Protein AF-A0A7V9TWC8-F1 (afdb_monomer_lite)

Secondary structure (DSSP, 8-state):
--------EEEEEEHHHHHT--SHHHHHHHHHHHHT-TT--EEEEEEEE-TTSSEEEEEE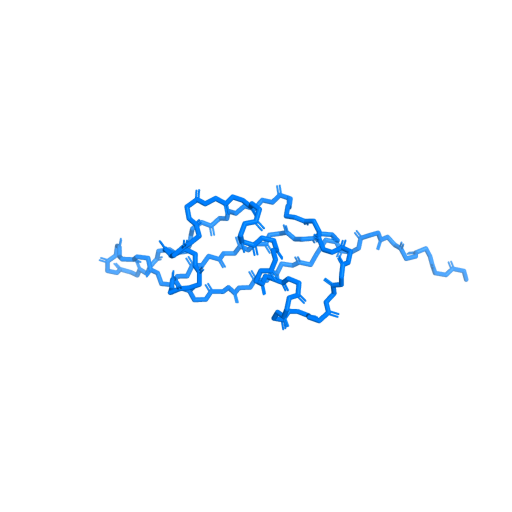EE-

Structure (mmCIF, N/CA/C/O backbone):
data_AF-A0A7V9TWC8-F1
#
_entry.id   AF-A0A7V9TWC8-F1
#
loop_
_atom_site.group_PDB
_atom_site.id
_atom_site.type_symbol
_atom_site.label_atom_id
_atom_site.label_alt_id
_atom_site.label_comp_id
_atom_site.label_asym_id
_atom_site.label_entity_id
_atom_site.label_seq_id
_atom_site.pdbx_PDB_ins_code
_atom_site.Cartn_x
_atom_site.Cartn_y
_atom_site.Cartn_z
_atom_site.occupancy
_atom_site.B_iso_or_equiv
_atom_site.auth_seq_id
_atom_site.auth_comp_id
_atom_site.auth_asym_id
_atom_site.auth_atom_id
_atom_site.pdbx_PDB_model_num
ATOM 1 N N . MET A 1 1 ? 34.613 -0.126 -1.756 1.00 44.12 1 MET A N 1
ATOM 2 C CA . MET A 1 1 ? 33.902 -1.403 -1.537 1.00 44.12 1 MET A CA 1
ATOM 3 C C . MET A 1 1 ? 32.646 -1.109 -0.715 1.00 44.12 1 MET A C 1
ATOM 5 O O . MET A 1 1 ? 32.651 -1.307 0.491 1.00 44.12 1 MET A O 1
ATOM 9 N N . ALA A 1 2 ? 31.615 -0.513 -1.321 1.00 45.12 2 ALA A N 1
ATOM 10 C CA . ALA A 1 2 ? 30.364 -0.236 -0.615 1.00 45.12 2 ALA A CA 1
ATOM 11 C C . ALA A 1 2 ? 29.526 -1.519 -0.637 1.00 45.12 2 ALA A C 1
ATOM 13 O O . ALA A 1 2 ? 29.084 -1.948 -1.699 1.00 45.12 2 ALA A O 1
ATOM 14 N N . HIS A 1 3 ? 29.397 -2.164 0.520 1.00 45.72 3 HIS A N 1
ATOM 15 C CA . HIS A 1 3 ? 28.488 -3.282 0.736 1.00 45.72 3 HIS A CA 1
ATOM 16 C C . HIS A 1 3 ? 27.076 -2.752 0.470 1.00 45.72 3 HIS A C 1
ATOM 18 O O . HIS A 1 3 ? 26.534 -2.005 1.283 1.00 45.72 3 HIS A O 1
ATOM 24 N N . GLN A 1 4 ? 26.517 -3.041 -0.708 1.00 45.34 4 GLN A N 1
ATOM 25 C CA . GLN A 1 4 ? 25.100 -2.817 -0.963 1.00 45.34 4 GLN A CA 1
ATOM 26 C C . GLN A 1 4 ? 24.344 -3.801 -0.075 1.00 45.34 4 GLN A C 1
ATOM 28 O O . GLN A 1 4 ? 24.060 -4.928 -0.467 1.00 45.34 4 GLN A O 1
ATOM 33 N N . SER A 1 5 ? 24.084 -3.390 1.165 1.00 53.09 5 SER A N 1
ATOM 34 C CA . SER A 1 5 ? 23.101 -4.044 2.013 1.00 53.09 5 SER A CA 1
ATOM 35 C C . SER A 1 5 ? 21.801 -4.129 1.209 1.00 53.09 5 SER A C 1
ATOM 37 O O . SER A 1 5 ? 21.461 -3.132 0.558 1.00 53.09 5 SER A O 1
ATOM 39 N N . PRO A 1 6 ? 21.073 -5.261 1.229 1.00 52.88 6 PRO A N 1
ATOM 40 C CA . PRO A 1 6 ? 19.755 -5.338 0.616 1.00 52.88 6 PRO A CA 1
ATOM 41 C C . PRO A 1 6 ? 18.915 -4.268 1.300 1.00 52.88 6 PRO A C 1
ATOM 43 O O . PRO A 1 6 ? 18.594 -4.368 2.485 1.00 52.88 6 PRO A O 1
ATOM 46 N N . THR A 1 7 ? 18.724 -3.148 0.611 1.00 59.19 7 THR A N 1
ATOM 47 C CA . THR A 1 7 ? 18.187 -1.949 1.235 1.00 59.19 7 THR A CA 1
ATOM 48 C C . THR A 1 7 ? 16.696 -2.168 1.222 1.00 59.19 7 THR A C 1
ATOM 50 O O . THR A 1 7 ? 16.039 -1.883 0.219 1.00 59.19 7 THR A O 1
ATOM 53 N N . ALA A 1 8 ? 16.198 -2.770 2.305 1.00 62.16 8 ALA A N 1
ATOM 54 C CA . ALA A 1 8 ? 14.776 -2.858 2.564 1.00 62.16 8 ALA A CA 1
ATOM 55 C C . ALA A 1 8 ? 14.195 -1.467 2.286 1.00 62.16 8 ALA A C 1
ATOM 57 O O . ALA A 1 8 ? 14.596 -0.478 2.901 1.00 62.16 8 ALA A O 1
ATOM 58 N N . SER A 1 9 ? 13.399 -1.377 1.230 1.00 72.75 9 SER A N 1
ATOM 59 C CA . SER A 1 9 ? 12.824 -0.134 0.746 1.00 72.75 9 SER A CA 1
ATOM 60 C C . SER A 1 9 ? 11.381 -0.136 1.216 1.00 72.75 9 SER A C 1
ATOM 62 O O . SER A 1 9 ? 10.671 -1.111 0.997 1.00 72.75 9 SER A O 1
ATOM 64 N N . THR A 1 10 ? 10.940 0.924 1.876 1.00 76.12 10 THR A N 1
ATOM 65 C CA . THR A 1 10 ? 9.545 1.029 2.302 1.00 76.12 10 THR A CA 1
ATOM 66 C C . THR A 1 10 ? 8.774 1.796 1.237 1.00 76.12 10 THR A C 1
ATOM 68 O O . THR A 1 10 ? 9.119 2.927 0.891 1.00 76.12 10 THR A O 1
ATOM 71 N N . LEU A 1 11 ? 7.753 1.160 0.670 1.00 77.75 11 LEU A N 1
ATOM 72 C CA . LEU A 1 11 ? 6.885 1.737 -0.343 1.00 77.75 11 LEU A CA 1
ATOM 73 C C . LEU A 1 11 ? 5.549 2.111 0.297 1.00 77.75 11 LEU A C 1
ATOM 75 O O . LEU A 1 11 ? 4.853 1.252 0.832 1.00 77.75 11 LEU A O 1
ATOM 79 N N . VAL A 1 12 ? 5.169 3.383 0.218 1.00 80.00 12 VAL A N 1
ATOM 80 C CA . VAL A 1 12 ? 3.832 3.822 0.631 1.00 80.00 12 VAL A CA 1
ATOM 81 C C . VAL A 1 12 ? 2.907 3.724 -0.573 1.00 80.00 12 VAL A C 1
ATOM 83 O O . VAL A 1 12 ? 3.116 4.403 -1.578 1.00 80.00 12 VAL A O 1
ATOM 86 N N . VAL A 1 13 ? 1.884 2.880 -0.476 1.00 79.62 13 VAL A N 1
ATOM 87 C CA . VAL A 1 13 ? 0.852 2.731 -1.506 1.00 79.62 13 VAL A CA 1
ATOM 88 C C . VAL A 1 13 ? -0.508 3.170 -0.981 1.00 79.62 13 VAL A C 1
ATOM 90 O O . VAL A 1 13 ? -0.838 2.980 0.191 1.00 79.62 13 VAL A O 1
ATOM 93 N N . GLY A 1 14 ? -1.316 3.756 -1.863 1.00 77.88 14 GLY A N 1
ATOM 94 C CA . GLY A 1 14 ? -2.695 4.120 -1.548 1.00 77.88 14 GLY A CA 1
ATOM 95 C C . GLY A 1 14 ? -3.547 2.891 -1.225 1.00 77.88 14 GLY A C 1
ATOM 96 O O . GLY A 1 14 ? -3.291 1.790 -1.723 1.00 77.88 14 GLY A O 1
ATOM 97 N N . ALA A 1 15 ? -4.582 3.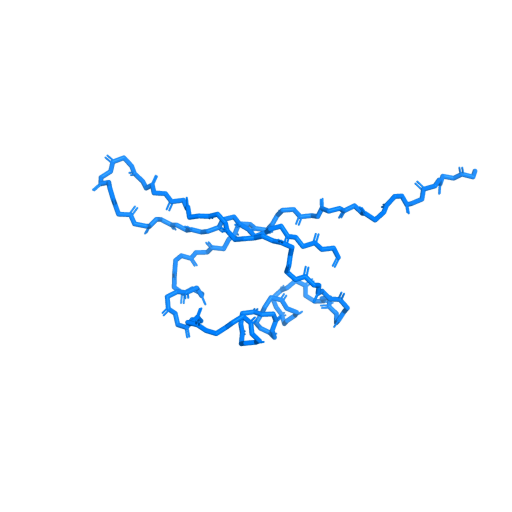081 -0.403 1.00 73.06 15 ALA A N 1
ATOM 98 C CA . ALA A 1 15 ? -5.458 1.992 0.035 1.00 73.06 15 ALA A CA 1
ATOM 99 C C . ALA A 1 15 ? -6.107 1.236 -1.141 1.00 73.06 15 ALA A C 1
ATOM 101 O O . ALA A 1 15 ? -6.251 0.019 -1.084 1.00 73.06 15 ALA A O 1
ATOM 102 N N . GLU A 1 16 ? -6.361 1.921 -2.258 1.00 71.56 16 GLU A N 1
ATOM 103 C CA . GLU A 1 16 ? -6.901 1.360 -3.504 1.00 71.56 16 GLU A CA 1
ATOM 104 C C . GLU A 1 16 ? -6.058 0.224 -4.121 1.00 71.56 16 GLU A C 1
ATOM 106 O O . GLU A 1 16 ? -6.588 -0.666 -4.799 1.00 71.56 16 GLU A O 1
ATOM 111 N N . VAL A 1 17 ? -4.740 0.239 -3.891 1.00 69.12 17 VAL A N 1
ATOM 112 C CA . VAL A 1 17 ? -3.806 -0.757 -4.434 1.00 69.12 17 VAL A CA 1
ATOM 113 C C . VAL A 1 17 ? -3.899 -2.061 -3.646 1.00 69.12 17 VAL A C 1
ATOM 115 O O . VAL A 1 17 ? -3.833 -3.135 -4.250 1.00 69.12 17 VAL A O 1
ATOM 118 N N . VAL A 1 18 ? -4.107 -1.954 -2.329 1.00 67.19 18 VAL A N 1
ATOM 119 C CA . VAL A 1 18 ? -4.093 -3.069 -1.371 1.00 67.19 18 VAL A CA 1
ATOM 120 C C . VAL A 1 18 ? -5.490 -3.607 -1.071 1.00 67.19 18 VAL A C 1
ATOM 122 O O . VAL A 1 18 ? -5.639 -4.811 -0.928 1.00 67.19 18 VAL A O 1
ATOM 125 N N . GLU A 1 19 ? -6.541 -2.780 -1.066 1.00 64.06 19 GLU A N 1
ATOM 126 C CA . GLU A 1 19 ? -7.930 -3.253 -0.899 1.00 64.06 19 GLU A CA 1
ATOM 127 C C . GLU A 1 19 ? -8.337 -4.255 -1.984 1.00 64.06 19 GLU A C 1
ATOM 129 O O . GLU A 1 19 ? -9.123 -5.166 -1.739 1.00 64.06 19 GLU A O 1
ATOM 134 N N . LYS A 1 20 ? -7.761 -4.123 -3.183 1.00 61.88 20 LYS A N 1
ATOM 135 C CA . LYS A 1 20 ? -7.946 -5.088 -4.274 1.00 61.88 20 LYS A CA 1
ATOM 136 C C . LYS A 1 20 ? -7.005 -6.294 -4.191 1.00 61.88 20 LYS A C 1
ATOM 138 O O . LYS A 1 20 ? -7.207 -7.247 -4.932 1.00 61.88 20 LYS A O 1
ATOM 143 N N . ALA A 1 21 ? -5.976 -6.241 -3.351 1.00 58.62 21 ALA A N 1
ATOM 144 C CA . ALA A 1 21 ? -4.975 -7.284 -3.190 1.00 58.62 21 ALA A CA 1
ATOM 145 C C . ALA A 1 21 ? -5.184 -7.981 -1.839 1.00 58.62 21 ALA A C 1
ATOM 147 O O . ALA A 1 21 ? -4.431 -7.789 -0.889 1.00 58.62 21 ALA A O 1
ATOM 148 N N . GLN A 1 22 ? -6.238 -8.795 -1.760 1.00 63.94 22 GLN A N 1
ATOM 149 C CA . GLN A 1 22 ? -6.439 -9.710 -0.630 1.00 63.94 22 GLN A CA 1
ATOM 150 C C . GLN A 1 22 ? -5.389 -10.841 -0.613 1.00 63.94 22 GLN A C 1
ATOM 152 O O . GLN A 1 22 ? -5.183 -11.464 0.424 1.00 63.94 22 GLN A O 1
ATOM 157 N N . ASP A 1 23 ? -4.689 -11.051 -1.736 1.00 68.88 23 ASP A N 1
ATOM 158 C CA . ASP A 1 23 ? -3.636 -12.049 -1.925 1.00 68.88 23 ASP A CA 1
ATOM 159 C C . ASP A 1 23 ? -2.247 -11.414 -2.078 1.00 68.88 23 ASP A C 1
ATOM 161 O O . ASP A 1 23 ? -2.020 -10.552 -2.937 1.00 68.88 23 ASP A O 1
ATOM 165 N N . THR A 1 24 ? -1.279 -11.920 -1.308 1.00 71.50 24 THR A N 1
ATOM 166 C CA . THR A 1 24 ? 0.127 -11.476 -1.318 1.00 71.50 24 THR A CA 1
ATOM 167 C C . THR A 1 24 ? 0.760 -11.561 -2.711 1.00 71.50 24 THR A C 1
ATOM 169 O O . THR A 1 24 ? 1.491 -10.658 -3.106 1.00 71.50 24 THR A O 1
ATOM 172 N N . ALA A 1 25 ? 0.428 -12.587 -3.502 1.00 78.06 25 ALA A N 1
ATOM 173 C CA . ALA A 1 25 ? 0.975 -12.761 -4.851 1.00 78.06 25 ALA A CA 1
ATOM 174 C C . ALA A 1 25 ? 0.512 -11.666 -5.832 1.00 78.06 25 ALA A C 1
ATOM 176 O O . ALA A 1 25 ? 1.298 -11.174 -6.645 1.00 78.06 25 ALA A O 1
ATOM 177 N N . GLN A 1 26 ? -0.755 -11.239 -5.746 1.00 79.25 26 GLN A N 1
ATOM 178 C CA . GLN A 1 26 ? -1.254 -10.130 -6.567 1.00 79.25 26 GLN A CA 1
ATOM 179 C C . GLN A 1 26 ? -0.660 -8.792 -6.129 1.00 79.25 26 GLN A C 1
ATOM 181 O O . GLN A 1 26 ? -0.381 -7.935 -6.974 1.00 79.25 26 GLN A O 1
ATOM 186 N N . LEU A 1 27 ? -0.455 -8.618 -4.822 1.00 79.88 27 LEU A N 1
ATOM 187 C CA . LEU A 1 27 ? 0.201 -7.440 -4.274 1.00 79.88 27 LEU A CA 1
ATOM 188 C C . LEU A 1 27 ? 1.637 -7.329 -4.800 1.00 79.88 27 LEU A C 1
ATOM 190 O O . LEU A 1 27 ? 2.000 -6.294 -5.351 1.00 79.88 27 LEU A O 1
ATOM 194 N N . GLU A 1 28 ? 2.420 -8.407 -4.724 1.00 81.88 28 GLU A N 1
ATOM 195 C CA . GLU A 1 28 ? 3.783 -8.458 -5.262 1.00 81.88 28 GLU A CA 1
ATOM 196 C C . GLU A 1 28 ? 3.824 -8.128 -6.752 1.00 81.88 28 GLU A C 1
ATOM 198 O O . GLU A 1 28 ? 4.611 -7.283 -7.165 1.00 81.88 28 GLU A O 1
ATOM 203 N N . GLN A 1 29 ? 2.952 -8.722 -7.570 1.00 83.38 29 GLN A N 1
ATOM 204 C CA . GLN A 1 29 ? 2.933 -8.447 -9.008 1.00 83.38 29 GLN A CA 1
ATOM 205 C C . GLN A 1 29 ? 2.629 -6.973 -9.317 1.00 83.38 29 GLN A C 1
ATOM 207 O O . GLN A 1 29 ? 3.262 -6.376 -10.192 1.00 83.38 29 GLN A O 1
ATOM 212 N N . ARG A 1 30 ? 1.697 -6.359 -8.580 1.00 80.50 30 ARG A N 1
ATOM 213 C CA . ARG A 1 30 ? 1.397 -4.927 -8.715 1.00 80.50 30 ARG A CA 1
ATOM 214 C C . ARG A 1 30 ? 2.551 -4.056 -8.256 1.00 80.50 30 ARG A C 1
ATOM 216 O O . ARG A 1 30 ? 2.873 -3.089 -8.936 1.00 80.50 30 ARG A O 1
ATOM 223 N N . LEU A 1 31 ? 3.189 -4.404 -7.144 1.00 80.06 31 LEU A N 1
ATOM 224 C CA . LEU A 1 31 ? 4.349 -3.677 -6.638 1.00 80.06 31 LEU A CA 1
ATOM 225 C C . LEU A 1 31 ? 5.535 -3.785 -7.589 1.00 80.06 31 LEU A C 1
ATOM 227 O O . LEU A 1 31 ? 6.209 -2.788 -7.810 1.00 80.06 31 LEU A O 1
ATOM 231 N N . ARG A 1 32 ? 5.753 -4.944 -8.216 1.00 84.06 32 ARG A N 1
ATOM 232 C CA . ARG A 1 32 ? 6.771 -5.127 -9.261 1.00 84.06 32 ARG A CA 1
ATOM 233 C C . ARG A 1 32 ? 6.513 -4.213 -10.453 1.00 84.06 32 ARG A C 1
ATOM 235 O O . ARG A 1 32 ? 7.433 -3.549 -10.919 1.00 84.06 32 ARG A O 1
ATOM 242 N N . ALA A 1 33 ? 5.261 -4.143 -10.909 1.00 82.12 33 ALA A N 1
ATOM 243 C CA . ALA A 1 33 ? 4.859 -3.257 -11.998 1.00 82.12 33 ALA A CA 1
ATOM 244 C C . ALA A 1 33 ? 4.972 -1.768 -11.620 1.00 82.12 33 ALA A C 1
ATOM 246 O O . ALA A 1 33 ? 5.406 -0.963 -12.436 1.00 82.12 33 ALA A O 1
ATOM 247 N N . PHE A 1 34 ? 4.616 -1.407 -10.385 1.00 78.06 34 PHE A N 1
ATOM 248 C CA . PHE A 1 34 ? 4.624 -0.026 -9.901 1.00 78.06 34 PHE A CA 1
ATOM 249 C C . PHE A 1 34 ? 6.036 0.487 -9.582 1.00 78.06 34 PHE A C 1
ATOM 251 O O . PHE A 1 34 ? 6.403 1.588 -9.977 1.00 78.06 34 PHE A O 1
ATOM 258 N N . ALA A 1 35 ? 6.847 -0.316 -8.890 1.00 76.38 35 ALA A N 1
ATOM 259 C CA . ALA A 1 35 ? 8.224 0.014 -8.526 1.00 76.38 35 ALA A CA 1
ATOM 260 C C . ALA A 1 35 ? 9.233 -0.279 -9.652 1.00 76.38 35 ALA A C 1
ATOM 262 O O . ALA A 1 35 ? 10.412 0.043 -9.513 1.00 76.38 35 ALA A O 1
ATOM 263 N N . GLY A 1 36 ? 8.802 -0.933 -10.739 1.00 77.75 36 GLY A N 1
ATOM 264 C CA . GLY A 1 36 ? 9.662 -1.339 -11.854 1.00 77.75 36 GLY A CA 1
ATOM 265 C C . GLY A 1 36 ? 10.738 -2.366 -11.476 1.00 77.75 36 GLY A C 1
ATOM 266 O O . GLY A 1 36 ? 11.731 -2.503 -12.187 1.00 77.75 36 GLY A O 1
ATOM 267 N N . ARG A 1 37 ? 10.580 -3.067 -10.346 1.00 75.75 37 ARG A N 1
ATOM 268 C CA . ARG A 1 37 ? 11.538 -4.062 -9.843 1.00 75.75 37 ARG A CA 1
ATOM 269 C C . ARG A 1 37 ? 10.952 -5.456 -9.987 1.00 75.75 37 ARG A C 1
ATOM 271 O O . ARG A 1 37 ? 10.001 -5.779 -9.291 1.00 75.75 37 ARG A O 1
ATOM 278 N N . SER A 1 38 ? 11.530 -6.288 -10.848 1.00 74.25 38 SER A N 1
ATOM 279 C CA . SER A 1 38 ? 11.047 -7.657 -11.098 1.00 74.25 38 SER A CA 1
ATOM 280 C C . SER A 1 38 ? 11.330 -8.632 -9.948 1.00 74.25 38 SER A C 1
ATOM 282 O O . SER A 1 38 ? 10.583 -9.594 -9.782 1.00 74.25 38 SER A O 1
ATOM 284 N N . ASP A 1 39 ? 12.373 -8.363 -9.155 1.00 77.19 39 ASP A N 1
ATOM 285 C CA . ASP A 1 39 ? 12.829 -9.198 -8.028 1.00 77.19 39 ASP A CA 1
ATOM 286 C C . ASP A 1 39 ? 12.284 -8.723 -6.668 1.00 77.19 39 ASP A C 1
ATOM 288 O O . ASP A 1 39 ? 12.850 -8.996 -5.619 1.00 77.19 39 ASP A O 1
ATOM 292 N N . LEU A 1 40 ? 11.182 -7.972 -6.677 1.00 80.56 40 LEU A N 1
ATOM 293 C CA . LEU A 1 40 ? 10.593 -7.418 -5.462 1.00 80.56 40 LEU A CA 1
ATOM 294 C C . LEU A 1 40 ? 9.924 -8.522 -4.635 1.00 80.56 40 LEU A C 1
ATOM 296 O O . LEU A 1 40 ? 9.027 -9.222 -5.133 1.00 80.56 40 LEU A O 1
ATOM 300 N N . GLN A 1 41 ? 10.334 -8.618 -3.369 1.00 81.94 41 GLN A N 1
ATOM 301 C CA . GLN A 1 41 ? 9.700 -9.452 -2.346 1.00 81.94 41 GLN A CA 1
ATOM 302 C C . GLN A 1 41 ? 9.046 -8.596 -1.272 1.00 81.94 41 GLN A C 1
ATOM 304 O O . GLN A 1 41 ? 9.693 -7.711 -0.714 1.00 81.94 41 GLN A O 1
ATOM 309 N N . VAL A 1 42 ? 7.788 -8.893 -0.944 1.00 81.81 42 VAL A N 1
ATOM 310 C CA . VAL A 1 42 ? 7.100 -8.239 0.175 1.00 81.81 42 VAL A CA 1
ATOM 311 C C . VAL A 1 42 ? 7.562 -8.870 1.486 1.00 81.81 42 VAL A C 1
ATOM 313 O O . VAL A 1 42 ? 7.349 -10.053 1.737 1.00 81.81 42 VAL A O 1
ATOM 316 N N . LEU A 1 43 ? 8.198 -8.065 2.331 1.00 83.38 43 LEU A N 1
ATOM 317 C CA . LEU A 1 43 ? 8.658 -8.452 3.663 1.00 83.38 43 LEU A CA 1
ATOM 318 C C . LE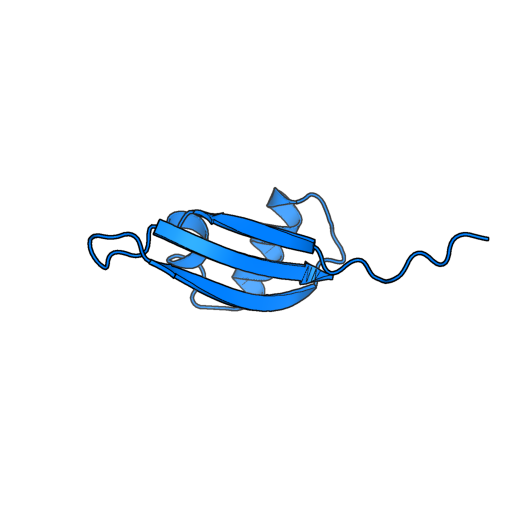U A 1 43 ? 7.600 -8.193 4.735 1.00 83.38 43 LEU A C 1
ATOM 320 O O . LEU A 1 43 ? 7.504 -8.938 5.708 1.00 83.38 43 LEU A O 1
ATOM 324 N N . GLY A 1 44 ? 6.809 -7.137 4.562 1.00 81.06 44 GLY A N 1
ATOM 325 C CA . GLY A 1 44 ? 5.794 -6.742 5.525 1.00 81.06 44 GLY A CA 1
ATOM 326 C C . GLY A 1 44 ? 4.815 -5.745 4.931 1.00 81.06 44 GLY A C 1
ATOM 327 O O . GLY A 1 44 ? 5.165 -4.959 4.056 1.00 81.06 44 GLY A O 1
ATOM 328 N N . VAL A 1 45 ? 3.577 -5.792 5.415 1.00 82.25 45 VAL A N 1
ATOM 329 C CA . VAL A 1 45 ? 2.524 -4.840 5.056 1.00 82.25 45 VAL A CA 1
ATOM 330 C C . VAL A 1 45 ? 1.996 -4.227 6.344 1.00 82.25 45 VAL A C 1
ATOM 332 O O . VAL A 1 45 ? 1.456 -4.923 7.205 1.00 82.25 45 VAL A O 1
ATOM 335 N N . ARG A 1 46 ? 2.141 -2.913 6.479 1.00 83.69 46 ARG A N 1
ATOM 336 C CA . ARG A 1 46 ? 1.626 -2.126 7.593 1.00 83.69 46 ARG A CA 1
ATOM 337 C C . ARG A 1 46 ? 0.522 -1.213 7.089 1.00 83.69 46 ARG A C 1
ATOM 339 O O . ARG A 1 46 ? 0.692 -0.450 6.149 1.00 83.69 46 ARG A O 1
ATOM 346 N N . LYS A 1 47 ? -0.633 -1.281 7.738 1.00 84.25 47 LYS A N 1
ATOM 347 C CA . LYS A 1 47 ? -1.772 -0.426 7.417 1.00 84.25 47 LYS A CA 1
ATOM 348 C C . LYS A 1 47 ? -1.532 0.988 7.944 1.00 84.25 47 LYS A C 1
ATOM 350 O O . LYS A 1 47 ? -1.254 1.155 9.129 1.00 84.25 47 LYS A O 1
ATOM 355 N N . LEU A 1 48 ? -1.697 1.985 7.083 1.00 84.81 48 LEU A N 1
ATOM 356 C CA . LEU A 1 48 ? -1.770 3.386 7.475 1.00 84.81 48 LEU A CA 1
ATOM 357 C C . LEU A 1 48 ? -3.239 3.771 7.629 1.00 84.81 48 LEU A C 1
ATOM 359 O O . LEU A 1 48 ? -4.034 3.702 6.688 1.00 84.81 48 LEU A O 1
ATOM 363 N N . THR A 1 49 ? -3.602 4.156 8.845 1.00 84.81 49 THR A N 1
ATOM 364 C CA . THR A 1 49 ? -4.915 4.713 9.170 1.00 84.81 49 THR A CA 1
ATOM 365 C C . THR A 1 49 ? -4.799 6.210 9.388 1.00 84.81 49 THR A C 1
ATOM 367 O O . THR A 1 49 ? -3.926 6.672 10.120 1.00 84.81 49 THR A O 1
ATOM 370 N N . GLY A 1 50 ? -5.691 6.955 8.743 1.00 83.00 50 GLY A N 1
ATOM 371 C CA . GLY A 1 50 ? -5.841 8.388 8.927 1.00 83.00 50 GLY A CA 1
ATOM 372 C C . GLY A 1 50 ? -6.465 8.746 10.280 1.00 83.0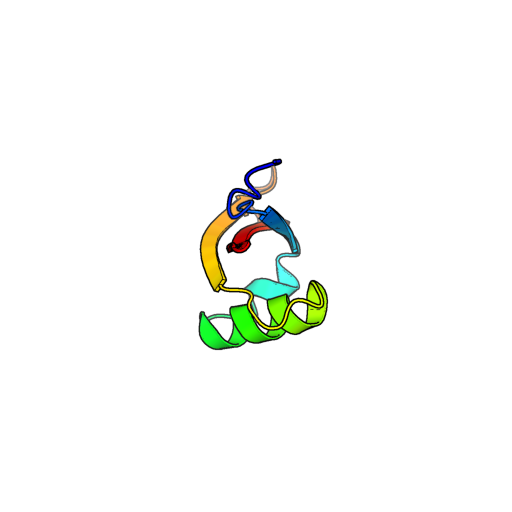0 50 GLY A C 1
ATOM 373 O O . GLY A 1 50 ? -6.941 7.866 11.006 1.00 83.00 50 GLY A O 1
ATOM 374 N N . PRO A 1 51 ? -6.493 10.045 10.619 1.00 81.19 51 PRO A N 1
ATOM 375 C CA . PRO A 1 51 ? -7.033 10.553 11.886 1.00 81.19 51 PRO A CA 1
ATOM 376 C C . PRO A 1 51 ? -8.526 10.237 12.092 1.00 81.19 51 PRO A C 1
ATOM 378 O O . PRO A 1 51 ? -9.011 10.182 13.215 1.00 81.19 51 PRO A O 1
ATOM 381 N N . ASP A 1 52 ? -9.244 9.986 11.006 1.00 83.88 52 ASP A N 1
ATOM 382 C CA . ASP A 1 52 ? -10.648 9.596 10.910 1.00 83.88 52 ASP A CA 1
ATOM 383 C C . ASP A 1 52 ? -10.873 8.070 11.027 1.00 83.88 52 ASP A C 1
ATOM 385 O O . ASP A 1 52 ? -11.988 7.580 10.849 1.00 83.88 52 ASP A O 1
ATOM 389 N N . GLY A 1 53 ? -9.820 7.299 11.331 1.00 80.06 53 GLY A N 1
ATOM 390 C CA . GLY 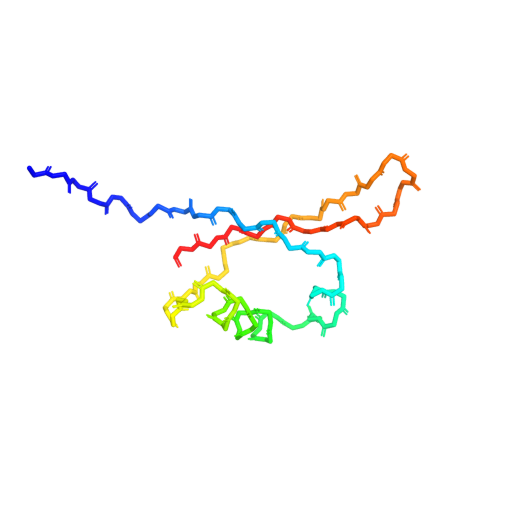A 1 53 ? -9.870 5.843 11.524 1.00 80.06 53 GLY A CA 1
ATOM 391 C C . GLY A 1 53 ? -9.984 5.038 10.225 1.00 80.06 53 GLY A C 1
ATOM 392 O O . GLY A 1 53 ? -9.984 3.805 10.250 1.00 80.06 53 GLY A O 1
ATOM 393 N N . LYS A 1 54 ? -10.057 5.717 9.077 1.00 82.31 54 LYS A N 1
ATOM 394 C CA . LYS A 1 54 ? -10.103 5.096 7.753 1.00 82.31 54 LYS A CA 1
ATOM 395 C C . LYS A 1 54 ? -8.708 4.731 7.271 1.00 82.31 54 LYS A C 1
ATOM 397 O O . LYS A 1 54 ? -7.731 5.407 7.580 1.00 82.31 54 LYS A O 1
ATOM 402 N N . THR A 1 55 ? -8.614 3.661 6.488 1.00 83.44 55 THR A N 1
ATOM 403 C CA . THR A 1 55 ? -7.373 3.308 5.797 1.00 83.44 55 THR A CA 1
ATOM 404 C C . THR A 1 55 ? -7.035 4.395 4.786 1.00 83.44 55 THR A C 1
ATOM 406 O O . THR A 1 55 ? -7.796 4.610 3.848 1.00 83.44 55 THR A O 1
ATOM 409 N N . THR A 1 56 ? -5.908 5.072 4.960 1.00 84.06 56 THR A N 1
ATOM 410 C CA . THR A 1 56 ? -5.409 6.058 3.991 1.00 84.06 56 THR A CA 1
ATOM 411 C C . THR A 1 56 ? -4.387 5.437 3.047 1.00 84.06 56 THR A C 1
ATOM 413 O O . THR A 1 56 ? -4.247 5.870 1.906 1.00 84.06 56 THR A O 1
ATOM 416 N N . GLY A 1 57 ? -3.718 4.373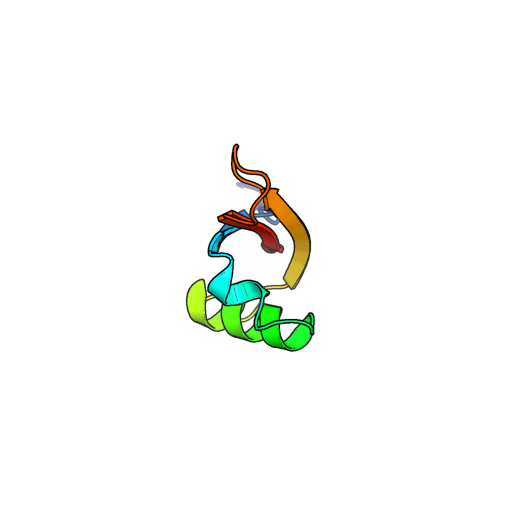 3.484 1.00 84.88 57 GLY A N 1
ATOM 417 C CA . GLY A 1 57 ? -2.744 3.663 2.674 1.00 84.88 57 GLY A CA 1
ATOM 418 C C . GLY A 1 57 ? -2.135 2.480 3.401 1.00 84.88 57 GLY A C 1
ATOM 419 O O . GLY A 1 57 ? -2.625 2.037 4.441 1.00 84.88 57 GLY A O 1
ATOM 420 N N . TYR A 1 58 ? -1.050 1.977 2.836 1.00 85.56 58 TYR A N 1
ATOM 421 C CA . TYR A 1 58 ? -0.258 0.902 3.401 1.00 85.56 58 TYR A CA 1
ATOM 422 C C . TYR A 1 58 ? 1.222 1.195 3.169 1.00 85.56 58 TYR A C 1
ATOM 424 O O . TYR A 1 58 ? 1.623 1.561 2.066 1.00 85.56 58 TYR A O 1
ATOM 432 N N . GLU A 1 59 ? 2.025 1.026 4.210 1.00 86.00 59 GLU A N 1
ATOM 433 C CA . GLU A 1 59 ? 3.472 0.889 4.101 1.00 86.00 59 GLU A CA 1
ATOM 434 C C . GLU A 1 59 ? 3.794 -0.561 3.779 1.00 86.00 59 GLU A C 1
ATOM 436 O O . GLU A 1 59 ? 3.317 -1.479 4.445 1.00 86.00 59 GLU A O 1
ATOM 441 N N . ILE A 1 60 ? 4.595 -0.770 2.745 1.00 84.94 60 ILE A N 1
ATOM 442 C CA . ILE A 1 60 ? 5.014 -2.094 2.323 1.00 84.94 60 ILE A CA 1
ATOM 443 C C . ILE A 1 60 ? 6.528 -2.122 2.324 1.00 84.94 60 ILE A C 1
ATOM 445 O O . ILE A 1 60 ? 7.172 -1.432 1.538 1.00 84.94 60 ILE A O 1
ATOM 449 N N . ASP A 1 61 ? 7.086 -2.937 3.205 1.00 84.56 61 ASP A N 1
ATOM 450 C CA . ASP A 1 61 ? 8.514 -3.192 3.235 1.00 84.56 61 ASP A CA 1
ATOM 451 C C . ASP A 1 61 ? 8.848 -4.211 2.155 1.00 84.56 61 ASP A C 1
ATOM 453 O O . ASP A 1 61 ? 8.275 -5.304 2.113 1.00 84.56 61 ASP A O 1
ATOM 457 N N . ILE A 1 62 ? 9.769 -3.843 1.272 1.00 84.94 62 ILE A N 1
ATOM 458 C CA . ILE A 1 62 ? 10.221 -4.679 0.165 1.00 84.94 62 ILE A CA 1
ATOM 459 C C . ILE A 1 62 ? 11.737 -4.849 0.199 1.00 84.94 62 ILE A C 1
ATOM 461 O O . ILE A 1 62 ? 12.442 -3.940 0.636 1.00 84.94 62 ILE A O 1
ATOM 465 N N . ARG A 1 63 ? 12.255 -5.977 -0.291 1.00 81.50 63 ARG A N 1
ATOM 466 C CA . ARG A 1 63 ? 13.684 -6.128 -0.624 1.00 81.50 63 ARG A CA 1
ATOM 467 C C . ARG A 1 63 ? 13.886 -6.364 -2.107 1.00 81.50 63 ARG A C 1
ATOM 469 O O . ARG A 1 63 ? 12.962 -6.947 -2.720 1.00 81.50 63 ARG A O 1
#

pLDDT: mean 75.06, std 11.25, range [44.12, 86.0]

Radius of gyration: 12.89 Å; chains: 1; bounding box: 44×23×24 Å

Sequence (63 aa):
MAHQSPTASTLVVGAEVVEKAQDTAQLEQRLRAFAGRSDLQVLGVRKLTGPDGKTTGYEIDIR

Foldseek 3Di:
DDPPDVPFDKDKFFPVLCVVPPDLVSSQVVCCVVVVPPPKDFPDKAFDADPVRDGGTIITTID